Protein AF-A0A498L528-F1 (afdb_monomer)

Mean predicted aligned error: 3.48 Å

Secondary structure (DSSP, 8-state):
----EEESS--SS-GGG-EEEEEEEEEEETTEEEEEEEETTEEEEEEEEHHHHHHHHTTSSS-TTS--TT-EEEEEPPP--

Radius of gyration: 11.9 Å; Cα contacts (8 Å, |Δi|>4): 140; chains: 1; bounding box: 26×37×28 Å

Structure (mmCIF, N/CA/C/O backbone):
data_AF-A0A498L528-F1
#
_entry.id   AF-A0A498L528-F1
#
loop_
_atom_site.group_PDB
_atom_site.id
_atom_site.type_symbol
_atom_site.label_atom_id
_atom_site.label_alt_id
_atom_site.label_comp_id
_atom_site.label_asym_id
_atom_site.label_entity_id
_atom_site.label_seq_id
_atom_site.pdbx_PDB_ins_code
_atom_site.Cartn_x
_atom_site.Cartn_y
_atom_site.Cartn_z
_atom_site.occupancy
_atom_site.B_iso_or_equiv
_atom_site.auth_seq_id
_atom_site.auth_comp_id
_atom_site.auth_asym_id
_atom_site.auth_atom_id
_atom_site.pdbx_PDB_model_num
ATOM 1 N N . MET A 1 1 ? 4.070 13.861 -12.878 1.00 59.03 1 MET A N 1
ATOM 2 C CA . MET A 1 1 ? 3.231 13.788 -11.663 1.00 59.03 1 MET A CA 1
ATOM 3 C C . MET A 1 1 ? 4.077 13.200 -10.552 1.00 59.03 1 MET A C 1
ATOM 5 O O . MET A 1 1 ? 4.952 12.395 -10.843 1.00 59.03 1 MET A O 1
ATOM 9 N N . ASN A 1 2 ? 3.894 13.660 -9.325 1.00 77.81 2 ASN A N 1
ATOM 10 C CA . ASN A 1 2 ? 4.671 13.202 -8.185 1.00 77.81 2 ASN A CA 1
ATOM 11 C C . ASN A 1 2 ? 3.892 12.081 -7.487 1.00 77.81 2 ASN A C 1
ATOM 13 O O . ASN A 1 2 ? 2.869 12.367 -6.886 1.00 77.81 2 ASN A O 1
ATOM 17 N N . HIS A 1 3 ? 4.343 10.831 -7.606 1.00 88.31 3 HIS A N 1
ATOM 18 C CA . HIS A 1 3 ? 3.696 9.680 -6.963 1.00 88.31 3 HIS A CA 1
ATOM 19 C C . HIS A 1 3 ? 4.101 9.530 -5.500 1.00 88.31 3 HIS A C 1
ATOM 21 O O . HIS A 1 3 ? 5.230 9.869 -5.115 1.00 88.31 3 HIS A O 1
ATOM 27 N N . ASP A 1 4 ? 3.195 8.956 -4.717 1.00 95.50 4 ASP A N 1
ATOM 28 C CA . ASP A 1 4 ? 3.494 8.452 -3.383 1.00 95.50 4 ASP A CA 1
ATOM 29 C C . ASP A 1 4 ? 4.446 7.253 -3.459 1.00 95.50 4 ASP A C 1
ATOM 31 O O . ASP A 1 4 ? 4.730 6.697 -4.527 1.00 95.50 4 ASP A O 1
ATOM 35 N N . ARG A 1 5 ? 4.990 6.855 -2.308 1.00 95.31 5 ARG A N 1
ATOM 36 C CA . ARG A 1 5 ? 5.869 5.687 -2.209 1.00 95.31 5 ARG A CA 1
ATOM 37 C C . ARG A 1 5 ? 5.237 4.620 -1.339 1.00 95.31 5 ARG A C 1
ATOM 39 O O . ARG A 1 5 ? 4.687 4.934 -0.287 1.00 95.31 5 ARG A O 1
ATOM 46 N N . ILE A 1 6 ? 5.394 3.369 -1.756 1.00 97.19 6 ILE A N 1
ATOM 47 C CA . ILE A 1 6 ? 4.906 2.191 -1.045 1.00 97.19 6 ILE A CA 1
ATOM 48 C C . ILE A 1 6 ? 5.912 1.045 -1.172 1.00 97.19 6 ILE A C 1
ATOM 50 O O . ILE A 1 6 ? 6.529 0.860 -2.223 1.00 97.19 6 ILE A O 1
ATOM 54 N N . HIS A 1 7 ? 6.108 0.306 -0.087 1.00 97.19 7 HIS A N 1
ATOM 55 C CA . HIS A 1 7 ? 6.996 -0.840 0.006 1.00 97.19 7 HIS A CA 1
ATOM 56 C C . HIS A 1 7 ? 6.305 -1.983 0.761 1.00 97.19 7 HIS A C 1
ATOM 58 O O . HIS A 1 7 ? 5.736 -1.786 1.832 1.00 97.19 7 HIS A O 1
ATOM 64 N N . ALA A 1 8 ? 6.437 -3.202 0.236 1.00 97.06 8 ALA A N 1
ATOM 65 C CA . ALA A 1 8 ? 5.990 -4.437 0.890 1.00 97.06 8 ALA A CA 1
ATOM 66 C C . ALA A 1 8 ? 6.847 -4.843 2.100 1.00 97.06 8 ALA A C 1
ATOM 68 O O . ALA A 1 8 ? 6.439 -5.657 2.919 1.00 97.06 8 ALA A O 1
ATOM 69 N N . ARG A 1 9 ? 8.070 -4.316 2.192 1.00 94.31 9 ARG A N 1
ATOM 70 C CA . ARG A 1 9 ? 9.044 -4.638 3.239 1.00 94.31 9 ARG A CA 1
ATOM 71 C C . ARG A 1 9 ? 9.587 -3.359 3.839 1.00 94.31 9 ARG A C 1
ATOM 73 O O . ARG A 1 9 ? 9.533 -2.311 3.196 1.00 94.31 9 ARG A O 1
ATOM 80 N N . GLU A 1 10 ? 10.139 -3.475 5.038 1.00 94.12 10 GLU A N 1
ATOM 81 C CA . GLU A 1 10 ? 10.775 -2.351 5.711 1.00 94.12 10 GLU A CA 1
ATOM 82 C C . GLU A 1 10 ? 11.841 -1.698 4.805 1.00 94.12 10 GLU A C 1
ATOM 84 O O . GLU A 1 10 ? 12.696 -2.401 4.248 1.00 94.12 10 GLU A O 1
ATOM 89 N N . PRO A 1 11 ? 11.769 -0.372 4.584 1.00 91.75 11 PRO A N 1
ATOM 90 C CA . PRO A 1 11 ? 12.806 0.379 3.891 1.00 91.75 11 PRO A CA 1
ATOM 91 C C . PRO A 1 11 ? 14.141 0.230 4.616 1.00 91.75 11 PRO A C 1
ATOM 93 O O . PRO A 1 11 ? 14.181 0.189 5.833 1.00 91.75 11 PRO A O 1
ATOM 96 N N . THR A 1 12 ? 15.252 0.198 3.885 1.00 89.19 12 THR A N 1
ATOM 97 C CA . THR A 1 12 ? 16.591 0.058 4.490 1.00 89.19 12 THR A CA 1
ATOM 98 C C . THR A 1 12 ? 17.231 1.388 4.899 1.00 89.19 12 THR A C 1
ATOM 100 O O . THR A 1 12 ? 18.333 1.394 5.438 1.00 89.19 12 THR A O 1
ATOM 103 N N . HIS A 1 13 ? 16.588 2.514 4.578 1.00 85.62 13 HIS A N 1
ATOM 104 C CA . HIS A 1 13 ? 17.093 3.869 4.805 1.00 85.62 13 HIS A CA 1
ATOM 105 C C . HIS A 1 13 ? 15.931 4.827 5.098 1.00 85.62 13 HIS A C 1
ATOM 107 O O . HIS A 1 13 ? 14.811 4.620 4.620 1.00 85.62 13 HIS A O 1
ATOM 113 N N . ASP A 1 14 ? 16.226 5.916 5.817 1.00 87.00 14 ASP A N 1
ATOM 114 C CA . ASP A 1 14 ? 15.285 6.991 6.162 1.00 87.00 14 ASP A CA 1
ATOM 115 C C . ASP A 1 14 ? 14.019 6.512 6.904 1.00 87.00 14 ASP A C 1
ATOM 117 O O . ASP A 1 14 ? 12.933 7.016 6.619 1.00 87.00 14 ASP A O 1
ATOM 121 N N . HIS A 1 15 ? 14.132 5.545 7.826 1.00 84.81 15 HIS A N 1
ATOM 122 C CA . HIS A 1 15 ? 12.990 4.891 8.496 1.00 84.81 15 HIS A CA 1
ATOM 123 C C . HIS A 1 15 ? 11.976 5.895 9.078 1.00 84.81 15 HIS A C 1
ATOM 125 O O . HIS A 1 15 ? 10.782 5.746 8.841 1.00 84.81 15 HIS A O 1
ATOM 131 N N . ASP A 1 16 ? 12.444 6.979 9.708 1.00 88.38 16 ASP A N 1
ATOM 132 C CA . ASP A 1 16 ? 11.596 8.025 10.312 1.00 88.38 16 ASP A CA 1
ATOM 133 C C . ASP A 1 16 ? 10.718 8.787 9.303 1.00 88.38 16 ASP A C 1
ATOM 135 O O . ASP A 1 16 ? 9.824 9.545 9.676 1.00 88.38 16 ASP A O 1
ATOM 139 N N . ARG A 1 17 ? 10.976 8.627 8.000 1.00 90.31 17 ARG A N 1
ATOM 140 C CA . ARG A 1 17 ? 10.191 9.247 6.925 1.00 90.31 17 ARG A CA 1
ATOM 141 C C . ARG A 1 17 ? 9.079 8.343 6.403 1.00 90.31 17 ARG A C 1
ATOM 143 O O . ARG A 1 17 ? 8.393 8.755 5.467 1.00 90.31 17 ARG A O 1
ATOM 150 N N . TRP A 1 18 ? 8.932 7.134 6.934 1.00 94.94 18 TRP A N 1
ATOM 151 C CA . TRP A 1 18 ? 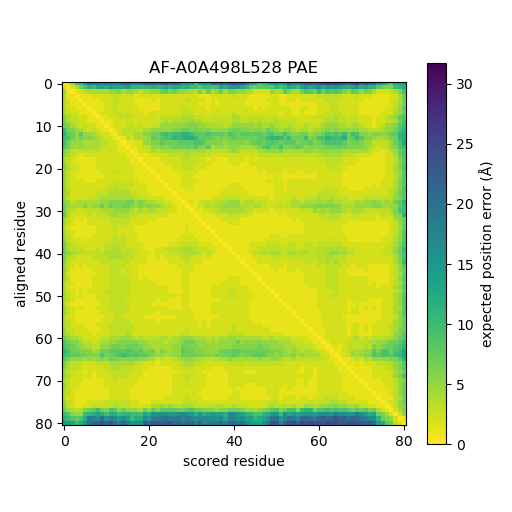7.928 6.169 6.504 1.00 94.94 18 TRP A CA 1
ATOM 152 C C . TRP A 1 18 ? 6.919 5.912 7.614 1.00 94.94 18 TRP A C 1
ATOM 154 O O . TRP A 1 18 ? 7.268 5.796 8.783 1.00 94.94 18 TRP A O 1
ATOM 164 N N . ALA A 1 19 ? 5.661 5.793 7.216 1.00 96.19 19 ALA A N 1
ATOM 165 C CA . ALA A 1 19 ? 4.594 5.272 8.050 1.00 96.19 19 ALA A CA 1
ATOM 166 C C . ALA A 1 19 ? 4.316 3.813 7.670 1.00 96.19 19 ALA A C 1
ATOM 168 O O . ALA A 1 19 ? 4.751 3.330 6.618 1.00 96.19 19 ALA A O 1
ATOM 169 N N . THR A 1 20 ? 3.568 3.111 8.516 1.00 97.38 20 THR A N 1
ATOM 170 C CA . THR A 1 20 ? 3.086 1.756 8.233 1.00 97.38 20 THR A CA 1
ATOM 171 C C . THR A 1 20 ? 1.573 1.737 8.235 1.00 97.38 20 THR A C 1
ATOM 173 O O . THR A 1 20 ? 0.968 2.340 9.107 1.00 97.38 20 THR A O 1
ATOM 176 N N . GLY A 1 21 ? 0.968 0.988 7.322 1.00 97.94 21 GLY A N 1
ATOM 177 C CA . GLY A 1 21 ? -0.480 0.801 7.278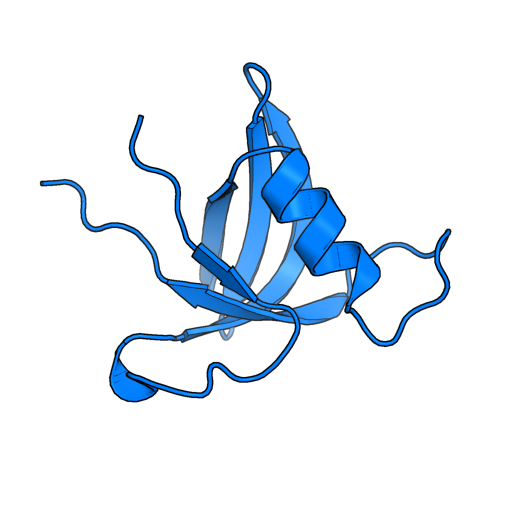 1.00 97.94 21 GLY A CA 1
ATOM 178 C C . GLY A 1 21 ? -0.844 -0.582 6.762 1.00 97.94 21 GLY A C 1
ATOM 179 O O . GLY A 1 21 ? 0.017 -1.323 6.277 1.00 97.94 21 GLY A O 1
ATOM 180 N N . ARG A 1 22 ? -2.118 -0.947 6.881 1.00 98.38 22 ARG A N 1
ATOM 181 C CA . ARG A 1 22 ? -2.664 -2.182 6.311 1.00 98.38 22 ARG A CA 1
ATOM 182 C C . ARG A 1 22 ? -3.477 -1.850 5.067 1.00 98.38 22 ARG A C 1
ATOM 184 O O . 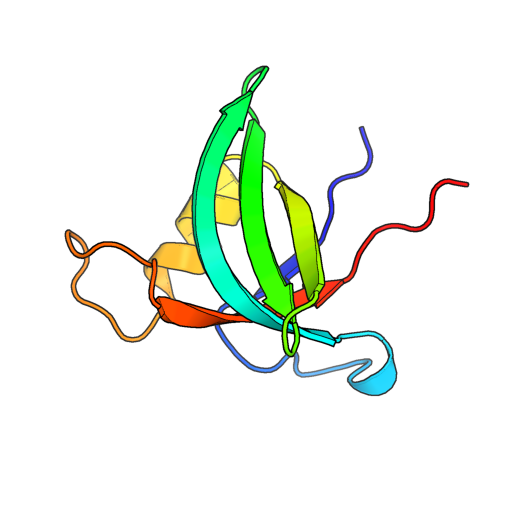ARG A 1 22 ? -4.330 -0.976 5.125 1.00 98.38 22 ARG A O 1
ATOM 191 N N . ILE A 1 23 ? -3.236 -2.535 3.954 1.00 98.44 23 ILE A N 1
ATOM 192 C CA . ILE A 1 23 ? -4.013 -2.330 2.726 1.00 98.44 23 ILE A CA 1
ATOM 193 C C . ILE A 1 23 ? -5.476 -2.699 2.989 1.00 98.44 23 ILE A C 1
ATOM 195 O O . ILE A 1 23 ? -5.762 -3.791 3.483 1.00 98.44 23 ILE A O 1
ATOM 199 N N . THR A 1 24 ? -6.400 -1.820 2.616 1.00 98.62 24 THR A N 1
ATOM 200 C CA . THR A 1 24 ? -7.848 -2.061 2.709 1.00 98.62 24 THR A CA 1
ATOM 201 C C . THR A 1 24 ? -8.529 -2.090 1.348 1.00 98.62 24 THR A C 1
ATOM 203 O O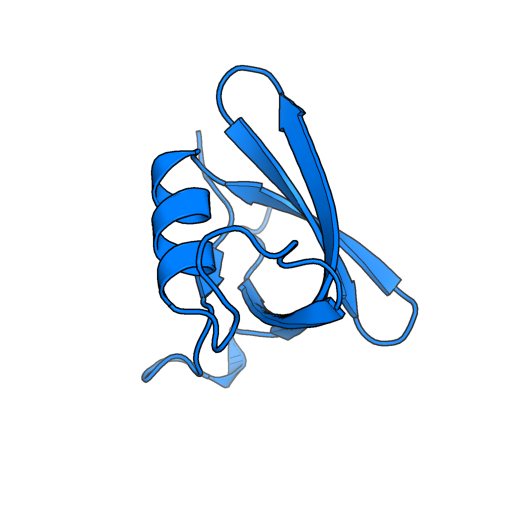 . THR A 1 24 ? -9.527 -2.792 1.195 1.00 98.62 24 THR A O 1
ATOM 206 N N . ALA A 1 25 ? -7.981 -1.396 0.347 1.00 98.31 25 ALA A N 1
ATOM 207 C CA . ALA A 1 25 ? -8.490 -1.427 -1.020 1.00 98.31 25 ALA A CA 1
ATOM 208 C C . ALA A 1 25 ? -7.412 -1.070 -2.051 1.00 98.31 25 ALA A C 1
ATOM 210 O O . ALA A 1 25 ? -6.422 -0.402 -1.743 1.00 98.31 25 ALA A O 1
ATOM 211 N N . LEU A 1 26 ? -7.633 -1.518 -3.288 1.00 97.81 26 LEU A N 1
ATOM 212 C CA . LEU A 1 26 ? -6.922 -1.063 -4.477 1.00 97.81 26 LEU A CA 1
ATOM 213 C C . LEU A 1 26 ? -7.958 -0.622 -5.510 1.00 97.81 26 LEU A C 1
ATOM 215 O O . LEU A 1 26 ? -8.930 -1.337 -5.748 1.00 97.81 26 LEU A O 1
ATOM 219 N N . ASP A 1 27 ? -7.720 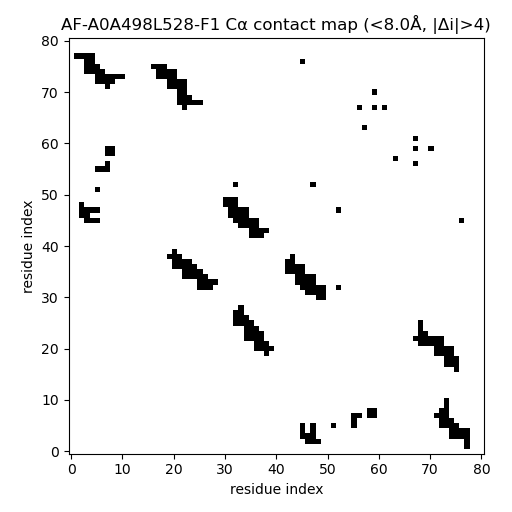0.524 -6.131 1.00 97.75 27 ASP A N 1
ATOM 220 C CA . ASP A 1 27 ? -8.530 1.072 -7.219 1.00 97.75 27 ASP A CA 1
ATOM 221 C C . ASP A 1 27 ? -7.605 1.574 -8.339 1.00 97.75 27 ASP A C 1
ATOM 223 O O . ASP A 1 27 ? -6.426 1.853 -8.099 1.00 97.75 27 ASP A O 1
ATOM 227 N N . GLU A 1 28 ? -8.111 1.686 -9.565 1.00 96.62 28 GLU A N 1
ATOM 228 C CA . GLU A 1 28 ? -7.365 2.233 -10.703 1.00 96.62 28 GLU A CA 1
ATOM 229 C C . GLU A 1 28 ? -8.017 3.520 -11.208 1.00 96.62 28 GLU A C 1
ATOM 231 O O . GLU A 1 28 ? -9.211 3.569 -11.492 1.00 96.62 28 GLU A O 1
ATOM 236 N N . ARG A 1 29 ? -7.220 4.586 -11.333 1.00 93.50 29 ARG A N 1
ATOM 237 C CA . ARG A 1 29 ? -7.671 5.913 -11.775 1.00 93.50 29 ARG A CA 1
ATOM 238 C C . ARG A 1 29 ? -6.635 6.528 -12.697 1.00 93.50 29 ARG A C 1
ATOM 240 O O . ARG A 1 29 ? -5.467 6.608 -12.333 1.00 93.50 29 ARG A O 1
ATOM 247 N N . ASP A 1 30 ? -7.045 6.944 -13.892 1.00 91.81 30 ASP A N 1
ATOM 248 C CA . ASP A 1 30 ? -6.187 7.647 -14.859 1.00 91.81 30 ASP A CA 1
ATOM 249 C C . ASP A 1 30 ? -4.829 6.956 -15.119 1.00 91.81 30 ASP A C 1
ATOM 251 O O . ASP A 1 30 ? -3.781 7.602 -15.177 1.00 91.81 30 ASP A O 1
ATOM 255 N N . GLY A 1 31 ? -4.818 5.620 -15.218 1.00 94.06 31 GLY A N 1
ATOM 256 C CA . GLY A 1 31 ? -3.593 4.830 -15.429 1.00 94.06 31 GLY A CA 1
ATOM 257 C C . GLY A 1 31 ? -2.672 4.722 -14.205 1.00 94.06 31 GLY A C 1
ATOM 258 O O . GLY A 1 31 ? -1.504 4.353 -14.337 1.00 94.06 31 GLY A O 1
ATOM 259 N N . HIS A 1 32 ? -3.180 5.050 -13.020 1.00 95.75 32 HIS A N 1
ATOM 260 C CA . HIS A 1 32 ? -2.514 4.924 -11.727 1.00 95.75 32 HIS A CA 1
ATOM 261 C C . HIS A 1 32 ? -3.299 3.983 -10.824 1.00 95.75 32 HIS A C 1
ATOM 263 O O . HIS A 1 32 ? -4.491 3.768 -11.028 1.00 95.75 32 HIS A O 1
ATOM 269 N N . CYS A 1 33 ? -2.636 3.447 -9.805 1.00 97.31 33 CYS A N 1
ATOM 270 C CA . CYS A 1 33 ? -3.312 2.732 -8.738 1.00 97.31 33 CYS A CA 1
ATOM 271 C C . CYS A 1 33 ? -3.443 3.643 -7.518 1.00 97.31 33 CYS A C 1
ATOM 273 O O . CYS A 1 33 ? -2.468 4.268 -7.093 1.00 97.31 33 CYS A O 1
ATOM 275 N N . VAL A 1 34 ? -4.645 3.692 -6.955 1.00 97.88 34 VAL A N 1
ATOM 276 C CA . VAL A 1 34 ? -4.885 4.181 -5.603 1.00 97.88 34 VAL A CA 1
ATOM 277 C C . VAL A 1 34 ? -4.826 2.980 -4.670 1.00 97.88 34 VAL A C 1
ATOM 279 O O . VAL A 1 34 ? -5.641 2.066 -4.782 1.00 97.88 34 VAL A O 1
ATOM 282 N N . VAL A 1 35 ? -3.859 2.975 -3.758 1.00 98.19 35 VAL A N 1
ATOM 283 C CA . VAL A 1 35 ? -3.797 2.001 -2.666 1.00 98.19 35 VAL A CA 1
ATOM 284 C C . VAL A 1 35 ? -4.333 2.679 -1.417 1.00 98.19 35 VAL A C 1
ATOM 286 O O . VAL A 1 35 ? -3.719 3.619 -0.912 1.00 98.19 35 VAL A O 1
ATOM 289 N N . THR A 1 36 ? -5.468 2.207 -0.918 1.00 98.44 36 THR A N 1
ATOM 290 C CA . THR A 1 36 ? -6.038 2.686 0.340 1.00 98.44 36 THR A CA 1
ATOM 291 C C . THR A 1 36 ? -5.457 1.868 1.484 1.00 98.44 36 THR A C 1
ATOM 293 O O . THR A 1 36 ? -5.488 0.632 1.456 1.00 98.44 36 THR A O 1
ATOM 296 N N . VAL A 1 37 ? -4.916 2.553 2.490 1.00 98.50 37 VAL A N 1
ATOM 297 C CA . VAL A 1 37 ? -4.367 1.937 3.701 1.00 98.50 37 VAL A CA 1
ATOM 298 C C . VAL A 1 37 ? -5.092 2.431 4.949 1.00 98.50 37 VAL A C 1
ATOM 300 O O . VAL A 1 37 ? -5.476 3.595 5.040 1.00 98.50 37 VAL A O 1
ATOM 303 N N . ASP A 1 38 ? -5.270 1.536 5.915 1.00 98.44 38 ASP A N 1
ATOM 304 C CA . ASP A 1 38 ? -5.622 1.860 7.294 1.00 98.44 38 ASP A CA 1
ATOM 305 C C . ASP A 1 38 ? -4.334 2.049 8.105 1.00 98.44 38 ASP A C 1
ATOM 307 O O . ASP A 1 38 ? -3.537 1.116 8.257 1.00 98.44 38 ASP A O 1
ATOM 311 N N . ASP A 1 39 ? -4.128 3.267 8.594 1.00 97.19 39 ASP A N 1
ATOM 312 C CA . ASP A 1 39 ? -3.096 3.629 9.564 1.00 97.19 39 ASP A CA 1
ATOM 313 C C . ASP A 1 39 ? -3.759 3.890 10.922 1.00 97.19 39 ASP A C 1
ATOM 315 O O . ASP A 1 39 ? -4.150 5.012 11.258 1.00 97.19 39 ASP A O 1
ATOM 319 N N . GLY A 1 40 ? -3.997 2.809 11.668 1.00 95.94 40 GLY A N 1
ATOM 320 C CA . GLY A 1 40 ? -4.555 2.878 13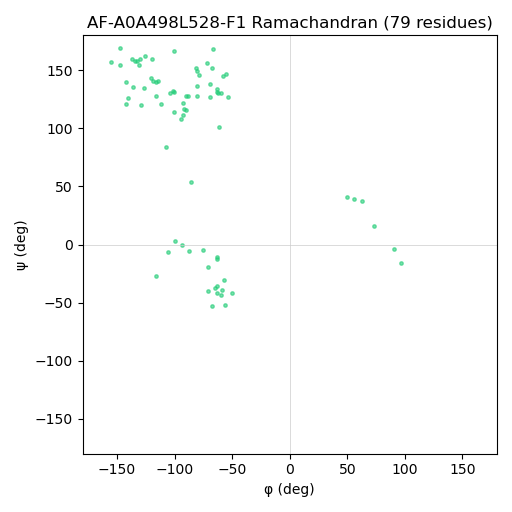.019 1.00 95.94 40 GLY A CA 1
ATOM 321 C C . GLY A 1 40 ? -5.961 3.485 13.071 1.00 95.94 40 GLY A C 1
ATOM 322 O O . GLY A 1 40 ? -6.267 4.237 13.995 1.00 95.94 40 GLY A O 1
ATOM 323 N N . GLY A 1 41 ? -6.805 3.185 12.081 1.00 96.44 41 GLY A N 1
ATOM 324 C CA . GLY A 1 41 ? -8.151 3.743 11.930 1.00 96.44 41 GLY A CA 1
ATOM 325 C C . GLY A 1 41 ? -8.221 5.024 11.094 1.00 96.44 41 GLY A C 1
ATOM 326 O O . GLY A 1 41 ? -9.317 5.517 10.825 1.00 96.44 41 GLY A O 1
ATOM 327 N N . THR A 1 42 ? -7.082 5.560 10.647 1.00 97.12 42 THR A N 1
ATOM 328 C CA . THR A 1 42 ? -7.052 6.643 9.657 1.00 97.12 42 THR A CA 1
ATOM 329 C C . THR A 1 42 ? -6.935 6.055 8.259 1.00 97.12 42 THR A C 1
ATOM 331 O O . THR A 1 42 ? -5.982 5.345 7.953 1.00 97.12 42 THR A O 1
ATOM 334 N N . THR A 1 43 ? -7.890 6.365 7.385 1.00 97.62 43 THR A N 1
ATOM 335 C CA . THR A 1 43 ? -7.822 5.963 5.976 1.00 97.62 43 THR A CA 1
ATOM 336 C C . THR A 1 43 ? -6.916 6.907 5.191 1.00 97.62 43 THR A C 1
ATOM 338 O O . THR A 1 43 ? -7.106 8.124 5.214 1.00 97.62 43 THR A O 1
ATOM 341 N N . VAL A 1 44 ? -5.945 6.348 4.470 1.00 97.50 44 VAL A N 1
ATOM 342 C CA . VAL A 1 44 ? -4.975 7.096 3.667 1.00 97.50 44 VAL A CA 1
ATOM 343 C C . VAL A 1 44 ? -4.930 6.530 2.250 1.00 97.50 44 VAL A C 1
ATOM 345 O O . VAL A 1 44 ? -4.570 5.375 2.048 1.00 97.50 44 VAL A O 1
ATOM 348 N N . ASP A 1 45 ? -5.240 7.365 1.260 1.00 97.25 45 ASP A N 1
ATOM 349 C CA . ASP A 1 45 ? -5.110 7.008 -0.158 1.00 97.25 45 ASP A CA 1
ATOM 350 C C . ASP A 1 45 ? -3.722 7.363 -0.691 1.00 97.25 45 ASP A C 1
ATOM 352 O O . ASP A 1 45 ? -3.289 8.513 -0.559 1.00 97.25 45 ASP A O 1
ATOM 356 N N . LEU A 1 46 ? -3.048 6.391 -1.307 1.00 97.06 46 LEU A N 1
ATOM 357 C CA . LEU A 1 46 ? -1.730 6.534 -1.924 1.00 97.06 46 LEU A CA 1
ATOM 358 C C . LEU A 1 46 ? -1.842 6.409 -3.440 1.00 97.06 46 LEU A C 1
ATOM 360 O O . LEU A 1 46 ? -2.253 5.362 -3.938 1.00 97.06 46 LEU A O 1
ATOM 364 N N . LEU A 1 47 ? -1.431 7.440 -4.177 1.00 96.69 47 LEU A N 1
ATOM 365 C CA . LEU A 1 47 ? -1.427 7.409 -5.638 1.00 96.69 47 LEU A CA 1
ATOM 366 C C . LEU A 1 47 ? -0.061 6.949 -6.156 1.00 96.69 47 LEU A C 1
ATOM 368 O O . LEU A 1 47 ? 0.937 7.670 -6.072 1.00 96.69 47 LEU A O 1
ATOM 372 N N . VAL A 1 48 ? -0.021 5.755 -6.741 1.00 96.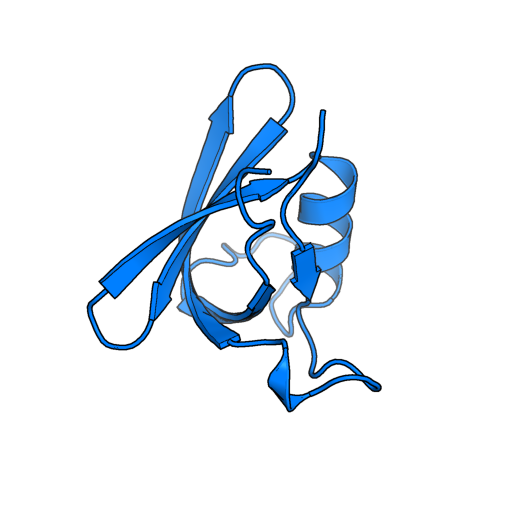81 48 VAL A N 1
ATOM 373 C CA . VAL A 1 48 ? 1.196 5.137 -7.282 1.00 96.81 48 VAL A CA 1
ATOM 374 C C . VAL A 1 48 ? 1.009 4.738 -8.743 1.00 96.81 48 VAL A C 1
ATOM 376 O O . VAL A 1 48 ? -0.105 4.632 -9.248 1.00 96.81 48 VAL A O 1
ATOM 379 N N . THR A 1 49 ? 2.104 4.514 -9.467 1.00 96.88 49 THR A N 1
ATOM 380 C CA . THR A 1 49 ? 2.009 3.932 -10.814 1.00 96.88 49 THR A CA 1
ATOM 381 C C . THR A 1 49 ? 1.618 2.455 -10.735 1.00 96.88 49 THR A C 1
ATOM 383 O O . THR A 1 49 ? 1.908 1.784 -9.742 1.00 96.88 49 THR A O 1
ATOM 386 N N . LEU A 1 50 ? 1.029 1.915 -11.808 1.00 96.75 50 LEU A N 1
ATOM 387 C CA . LEU A 1 50 ? 0.697 0.483 -11.885 1.00 96.75 50 LEU A CA 1
ATOM 388 C C . LEU A 1 50 ? 1.945 -0.400 -11.717 1.00 96.75 50 LEU A C 1
ATOM 390 O O . LEU A 1 50 ? 1.908 -1.371 -10.976 1.00 96.75 50 LEU A O 1
ATOM 394 N N . ALA A 1 51 ? 3.085 -0.003 -12.296 1.00 97.00 51 ALA A N 1
ATOM 395 C CA . ALA A 1 51 ? 4.343 -0.736 -12.142 1.00 97.00 51 ALA A CA 1
ATOM 396 C C . ALA A 1 51 ? 4.841 -0.773 -10.684 1.00 97.00 51 ALA A C 1
ATOM 398 O O . ALA A 1 51 ? 5.400 -1.775 -10.240 1.00 97.00 51 ALA A O 1
ATOM 399 N N . VAL A 1 52 ? 4.637 0.308 -9.919 1.00 96.75 52 VAL A N 1
ATOM 400 C CA . VA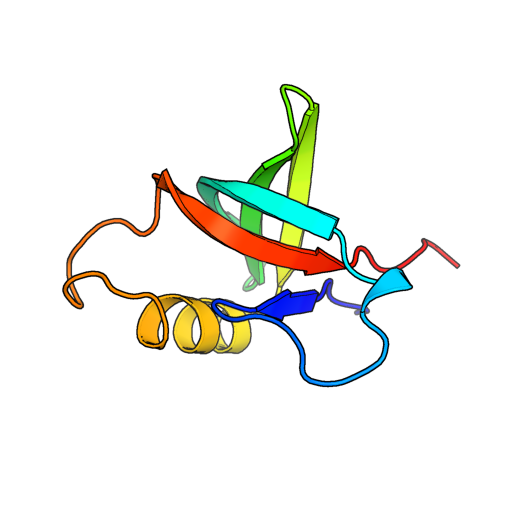L A 1 52 ? 4.960 0.332 -8.483 1.00 96.75 52 VAL A CA 1
ATOM 401 C C . VAL A 1 52 ? 3.979 -0.536 -7.692 1.00 96.75 52 VAL A C 1
ATOM 403 O O . VAL A 1 52 ? 4.422 -1.264 -6.805 1.00 96.75 52 VAL A O 1
ATOM 406 N N . ARG A 1 53 ? 2.682 -0.517 -8.035 1.00 96.69 53 ARG A N 1
ATOM 407 C CA . ARG A 1 53 ? 1.674 -1.431 -7.470 1.00 96.69 53 ARG A CA 1
ATOM 408 C C . ARG A 1 53 ? 2.074 -2.889 -7.683 1.00 96.69 53 ARG A C 1
ATOM 410 O O . ARG A 1 53 ? 2.183 -3.620 -6.704 1.00 96.69 53 ARG A O 1
ATOM 417 N N . ASP A 1 54 ? 2.388 -3.286 -8.912 1.00 96.06 54 ASP A N 1
ATOM 418 C CA . ASP A 1 54 ? 2.760 -4.665 -9.259 1.00 96.06 54 ASP A CA 1
ATOM 419 C C . ASP A 1 54 ? 4.052 -5.099 -8.547 1.00 96.06 54 ASP A C 1
ATOM 421 O O . ASP A 1 54 ? 4.150 -6.199 -7.994 1.00 96.06 54 ASP A O 1
ATOM 425 N N . LEU A 1 55 ? 5.048 -4.208 -8.489 1.00 96.38 55 LEU A N 1
ATOM 426 C CA . LEU A 1 55 ? 6.296 -4.470 -7.774 1.00 96.38 55 LEU A CA 1
ATOM 427 C C . LEU A 1 55 ? 6.084 -4.610 -6.261 1.00 96.38 55 LEU A C 1
ATOM 429 O O . LEU A 1 55 ? 6.759 -5.412 -5.618 1.00 96.38 55 LEU A O 1
ATOM 433 N N . CYS A 1 56 ? 5.188 -3.816 -5.675 1.00 96.75 56 CYS A N 1
ATOM 434 C CA . CYS A 1 56 ? 4.851 -3.932 -4.263 1.00 96.75 56 CYS A CA 1
ATOM 435 C C . CYS A 1 56 ? 4.131 -5.257 -3.994 1.00 96.75 56 CYS A C 1
ATOM 437 O O . CYS A 1 56 ? 4.590 -6.025 -3.155 1.00 96.75 56 CYS A O 1
ATOM 439 N N . VAL A 1 57 ? 3.064 -5.556 -4.740 1.00 96.00 57 VAL A N 1
ATOM 440 C CA . VAL A 1 57 ? 2.254 -6.771 -4.555 1.00 96.00 57 VAL A CA 1
ATOM 441 C C . VAL A 1 57 ? 3.088 -8.038 -4.743 1.00 96.00 57 VAL A C 1
ATOM 443 O O . VAL A 1 57 ? 3.044 -8.917 -3.892 1.00 96.00 57 VAL A O 1
ATOM 446 N N . SER A 1 58 ? 3.944 -8.098 -5.768 1.00 95.50 58 SER A N 1
ATOM 447 C CA . SER A 1 58 ? 4.827 -9.256 -6.010 1.00 95.50 58 SER A CA 1
ATOM 448 C C . SER A 1 58 ? 5.861 -9.525 -4.908 1.00 95.50 58 SER A C 1
ATOM 450 O O . SER A 1 58 ? 6.526 -10.560 -4.925 1.00 95.50 58 SER A O 1
ATOM 452 N N . ARG A 1 59 ? 6.037 -8.597 -3.960 1.00 95.94 59 ARG A N 1
ATOM 453 C CA . ARG A 1 59 ? 6.965 -8.720 -2.826 1.00 95.94 59 ARG A CA 1
ATOM 454 C C . ARG A 1 59 ? 6.271 -8.986 -1.492 1.00 95.94 59 ARG A C 1
ATOM 456 O O . ARG A 1 59 ? 6.987 -9.182 -0.503 1.00 95.94 59 ARG A O 1
ATOM 463 N N . LEU A 1 60 ? 4.938 -8.942 -1.460 1.00 95.62 60 LEU A N 1
ATOM 464 C CA . LEU A 1 60 ? 4.142 -9.326 -0.298 1.00 95.62 60 LEU A CA 1
ATOM 465 C C . LEU A 1 60 ? 4.269 -10.835 -0.063 1.00 95.62 60 LEU A C 1
ATOM 467 O O . LEU A 1 60 ? 4.498 -11.599 -0.999 1.00 95.62 60 LEU A O 1
ATOM 471 N N . ASP A 1 61 ? 4.122 -11.257 1.190 1.00 91.50 61 ASP A N 1
ATOM 472 C CA . ASP A 1 61 ? 4.171 -12.673 1.572 1.00 91.50 61 ASP A CA 1
ATOM 473 C C . ASP A 1 61 ? 2.789 -13.327 1.408 1.00 91.50 61 ASP A C 1
ATOM 475 O O . ASP A 1 61 ? 2.213 -13.884 2.340 1.00 91.50 61 ASP A O 1
ATOM 479 N N . VAL A 1 62 ? 2.219 -13.191 0.207 1.00 91.38 62 VAL A N 1
ATOM 480 C CA . VAL A 1 62 ? 0.917 -13.753 -0.174 1.00 91.38 62 VAL A CA 1
ATOM 481 C C . VAL A 1 62 ? 1.029 -14.495 -1.508 1.00 91.38 62 VAL A C 1
ATOM 483 O O . VAL A 1 62 ? 1.905 -14.180 -2.318 1.00 91.38 62 VAL A O 1
ATOM 486 N N . PRO A 1 63 ? 0.159 -15.486 -1.777 1.00 91.50 63 PRO A N 1
ATOM 487 C CA . PRO A 1 63 ? 0.102 -16.126 -3.088 1.00 91.50 63 PRO A CA 1
ATOM 488 C C . PRO A 1 63 ? -0.126 -15.104 -4.211 1.00 91.50 63 PRO A C 1
ATOM 490 O O . PRO A 1 63 ? -0.846 -14.130 -4.017 1.00 91.50 63 PRO A O 1
ATOM 493 N N . ALA A 1 64 ? 0.433 -15.350 -5.400 1.00 82.50 64 ALA A N 1
ATOM 494 C CA . ALA A 1 64 ? 0.415 -14.392 -6.515 1.00 82.50 64 ALA A CA 1
ATOM 495 C C . ALA A 1 64 ? -0.995 -13.940 -6.949 1.00 82.50 64 ALA A C 1
ATOM 497 O O . ALA A 1 64 ? -1.165 -12.799 -7.368 1.00 82.50 64 ALA A O 1
ATOM 498 N N . ASP A 1 65 ? -1.993 -14.813 -6.801 1.00 87.56 65 ASP A N 1
ATOM 499 C CA . ASP A 1 65 ? -3.386 -14.543 -7.181 1.00 87.56 65 ASP A CA 1
ATOM 500 C C . ASP A 1 65 ? -4.262 -14.138 -5.980 1.00 87.56 65 ASP A C 1
ATOM 502 O O . ASP A 1 65 ? -5.476 -13.968 -6.109 1.00 87.56 65 ASP A O 1
ATOM 506 N N . ALA A 1 66 ? -3.670 -14.023 -4.786 1.00 91.81 66 ALA A N 1
ATOM 507 C CA . ALA A 1 66 ? -4.380 -13.593 -3.593 1.00 91.81 66 ALA A CA 1
ATOM 508 C C . ALA A 1 66 ? -4.522 -12.068 -3.559 1.00 91.81 66 ALA A C 1
ATOM 510 O O . ALA A 1 66 ? -3.666 -11.316 -4.025 1.00 91.81 66 ALA A O 1
ATOM 511 N N . SER A 1 67 ? -5.616 -11.605 -2.955 1.00 94.38 67 SER A N 1
ATOM 512 C CA . SER A 1 67 ? -5.797 -10.179 -2.704 1.00 94.38 67 SER A CA 1
ATOM 513 C C . SER A 1 67 ? -4.714 -9.670 -1.743 1.00 94.38 67 SER A C 1
ATOM 515 O O . SER A 1 67 ? -4.513 -10.286 -0.697 1.00 94.38 67 SER A O 1
ATOM 517 N N . PRO A 1 68 ? -4.066 -8.528 -2.031 1.00 96.62 68 PRO A N 1
ATOM 518 C CA . PRO A 1 68 ? -3.142 -7.884 -1.098 1.00 96.62 68 PRO A CA 1
ATOM 519 C C . PRO A 1 68 ? -3.873 -7.163 0.050 1.00 96.62 68 PRO A C 1
ATOM 521 O O . PRO A 1 68 ? -3.228 -6.616 0.943 1.00 96.62 68 PRO A O 1
ATOM 524 N N . VAL A 1 69 ? -5.213 -7.112 0.031 1.00 97.81 69 VAL A N 1
ATOM 525 C CA . VAL A 1 69 ? -6.009 -6.548 1.127 1.00 97.81 69 VAL A CA 1
ATOM 526 C C 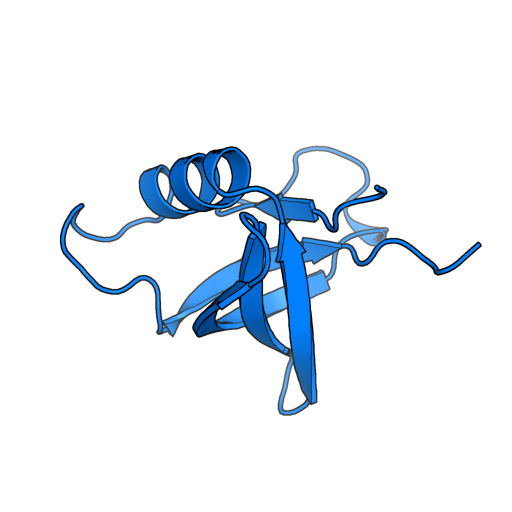. VAL A 1 69 ? -5.731 -7.326 2.405 1.00 97.81 69 VAL A C 1
ATOM 528 O O . VAL A 1 69 ? -5.804 -8.550 2.443 1.00 97.81 69 VAL A O 1
ATOM 531 N N . GLY A 1 70 ? -5.449 -6.589 3.471 1.00 97.44 70 GLY A N 1
ATOM 532 C CA . GLY A 1 70 ? -5.005 -7.140 4.735 1.00 97.44 70 GLY A CA 1
ATOM 533 C C . GLY A 1 70 ? -3.489 -7.115 4.898 1.00 97.44 70 GLY A C 1
ATOM 534 O O . GLY A 1 70 ? -3.037 -7.196 6.032 1.00 97.44 70 GLY A O 1
ATOM 535 N N . GLU A 1 71 ? -2.684 -6.923 3.860 1.00 98.00 71 GLU A N 1
ATOM 536 C CA . GLU A 1 71 ? -1.233 -6.932 4.036 1.00 98.00 71 GLU A CA 1
ATOM 537 C C . GLU A 1 71 ? -0.693 -5.626 4.617 1.00 98.00 71 GLU A C 1
ATOM 539 O O . GLU A 1 71 ? -1.209 -4.533 4.362 1.00 98.00 71 GLU A O 1
ATOM 544 N N . ARG A 1 72 ? 0.363 -5.739 5.431 1.00 97.81 72 ARG A N 1
ATOM 545 C CA . ARG A 1 72 ? 1.070 -4.576 5.973 1.00 97.81 72 ARG A CA 1
ATOM 546 C C . ARG A 1 72 ? 2.027 -4.025 4.924 1.00 97.81 72 ARG A C 1
ATOM 548 O O . ARG A 1 72 ? 2.801 -4.766 4.329 1.00 97.81 72 ARG A O 1
ATOM 555 N N . VAL A 1 73 ? 2.041 -2.707 4.787 1.00 98.06 73 VAL A N 1
ATOM 556 C CA . VAL A 1 73 ? 2.961 -1.978 3.915 1.00 98.06 73 VAL A CA 1
ATOM 557 C C . VAL A 1 73 ? 3.597 -0.805 4.640 1.00 98.06 73 VAL A C 1
ATOM 559 O O . VAL A 1 73 ? 3.068 -0.284 5.622 1.00 98.06 73 VAL A O 1
ATOM 562 N N . TRP A 1 74 ? 4.736 -0.381 4.113 1.00 97.94 74 TRP A N 1
ATOM 563 C CA . TRP A 1 74 ? 5.407 0.859 4.468 1.00 97.94 74 TRP A CA 1
ATOM 564 C C . TRP A 1 74 ? 5.104 1.886 3.395 1.00 97.94 74 TRP A C 1
ATOM 566 O O . TRP A 1 74 ? 5.252 1.596 2.207 1.00 97.94 74 TRP A O 1
ATOM 576 N N . TYR A 1 75 ? 4.698 3.086 3.780 1.00 97.00 75 TYR A N 1
ATOM 577 C CA . TYR A 1 75 ? 4.371 4.128 2.822 1.00 97.00 75 TYR A CA 1
ATOM 578 C C . TYR A 1 75 ? 4.925 5.482 3.223 1.00 97.00 75 TYR A C 1
ATOM 580 O O . TYR A 1 75 ? 5.251 5.752 4.377 1.00 97.00 75 TYR A O 1
ATOM 588 N N . ARG A 1 76 ? 5.025 6.354 2.228 1.00 94.94 76 ARG A N 1
ATOM 589 C CA . ARG A 1 76 ? 5.334 7.758 2.432 1.00 94.94 76 ARG A CA 1
ATOM 590 C C . ARG A 1 76 ? 4.531 8.583 1.452 1.00 94.94 76 ARG A C 1
ATOM 592 O O . ARG A 1 76 ? 4.718 8.443 0.239 1.00 94.94 76 ARG A O 1
ATOM 599 N N . LYS A 1 77 ? 3.702 9.477 1.990 1.00 92.69 77 LYS A N 1
ATOM 600 C CA . LYS A 1 77 ? 3.053 10.492 1.172 1.00 92.69 77 LYS A CA 1
ATOM 601 C C . LYS A 1 77 ? 4.062 11.503 0.672 1.00 92.69 77 LYS A C 1
ATOM 603 O O . LYS A 1 77 ? 4.957 11.941 1.402 1.00 92.69 77 LYS A O 1
ATOM 608 N N . LYS A 1 78 ? 3.924 11.876 -0.590 1.00 85.88 78 LYS A N 1
ATOM 609 C CA . LYS A 1 78 ? 4.542 13.093 -1.085 1.00 85.88 78 LYS A CA 1
ATOM 610 C C . LYS A 1 78 ? 3.803 14.267 -0.433 1.00 85.88 78 LYS A C 1
ATOM 612 O O . LYS A 1 78 ? 2.584 14.327 -0.485 1.00 85.88 78 LYS A O 1
ATOM 617 N N . SER A 1 79 ? 4.534 15.183 0.197 1.00 69.25 79 SER A N 1
ATOM 618 C CA . SER A 1 79 ? 3.957 16.473 0.575 1.00 69.25 79 SER A CA 1
ATOM 619 C C . SER A 1 79 ? 3.564 17.218 -0.698 1.00 69.25 79 SER A C 1
ATOM 621 O O . SER A 1 79 ? 4.381 17.304 -1.622 1.00 69.25 79 SER A O 1
ATOM 623 N N . ASP A 1 80 ? 2.341 17.737 -0.732 1.00 55.44 80 ASP A N 1
ATOM 624 C CA . ASP A 1 80 ? 1.915 18.711 -1.730 1.00 55.44 80 ASP A CA 1
ATOM 625 C C . ASP A 1 80 ? 2.803 19.955 -1.550 1.00 55.44 80 ASP A C 1
ATOM 627 O O . ASP A 1 80 ? 2.662 20.692 -0.574 1.00 55.44 80 ASP A O 1
ATOM 631 N N . LEU A 1 81 ? 3.811 20.108 -2.412 1.00 41.75 81 LEU A N 1
ATOM 632 C CA . LEU A 1 81 ? 4.635 21.315 -2.532 1.00 41.75 81 LEU A CA 1
ATOM 633 C C . LEU A 1 81 ? 4.101 22.161 -3.681 1.00 41.75 81 LEU A C 1
ATOM 635 O O . LEU A 1 81 ? 3.874 21.563 -4.761 1.00 41.75 81 LEU A O 1
#

Solvent-accessible surface area (backbone atoms only — not comparable to full-atom values): 4806 Å² total; per-residue (Å²): 134,89,58,34,48,71,33,44,54,85,70,94,64,69,60,93,67,48,50,65,29,30,30,70,45,78,47,77,53,97,84,24,30,35,42,30,24,37,44,92,84,43,80,44,79,37,49,29,47,49,69,54,50,52,57,25,58,75,58,38,99,60,63,92,89,52,76,64,58,70,40,64,33,32,34,33,81,65,77,93,125

Sequence (81 aa):
MNHDRIHAREPTHDHDRWATGRITALDERDGHCVVTVDDGGTTVDLLVTLAVRDLCVSRLDVPADASPVGERVWYRKKSDL

InterPro domains:
  IPR057183 Protein of unknown function DUF7861 [PF25260] (1-77)

Foldseek 3Di:
DDFKAKALDQDPDPNVQKAKFFFADWDDDPQWIWTWTDRPNDTDTGTGHVVNVQVRQVPHPDPNPDDSGGGMMIIHDDPPD

Organism: NCBI:txid2479928

Nearest PDB structures (foldseek):
  1fr3-assembly1_A  TM=6.910E-01  e=6.699E-02  Sporomusa ovata
  7x0q-assembly1_A  TM=7.442E-01  e=1.066E-01  Acetivibrio thermocellus
  1g29-assembly1_1  TM=6.912E-01  e=1.345E-01  Thermococcus litoralis
  2d62-assembly1_A-2  TM=6.417E-01  e=1.130E-01  Pyrococcus horikoshii
  4tqu-assembly1_T  TM=6.873E-01  e=3.404E-01  Sphingomonas sp.

pLDDT: mean 92.92, std 9.53, range [41.75, 98.62]